Protein 6NFR (pdb70)

Foldseek 3Di:
DWDWDAKVVGFAEEEAWDQWIKTFTPAAWDQQPKDKFKAFPPHTFAWDRWDQPDPRNRIIIIGTPDTDDWGKMKMWIWTQGPVGDIDIDIGIYTYDD

CATH classification: 2.60.40.1220

Radius of gyration: 12.64 Å; Cα contacts (8 Å, |Δi|>4): 257; chains: 1; bounding box: 27×33×30 Å

Structure (mmCIF, N/CA/C/O backbone):
data_6NFR
#
_entry.id   6NFR
#
_cell.length_a   30.034
_cell.length_b   35.565
_cell.length_c   95.649
_cell.angle_alpha   90.00
_cell.angle_beta   90.00
_cell.angle_gamma   90.00
#
_symmetry.space_group_name_H-M   'P 21 21 21'
#
loop_
_entity.id
_entity.type
_entity.pdbx_description
1 polymer CopC
2 non-polymer 'SULFATE ION'
3 water water
#
loop_
_atom_site.group_PDB
_atom_site.id
_atom_site.type_symbol
_atom_site.label_atom_id
_atom_site.label_alt_id
_atom_site.label_comp_id
_atom_site.label_asym_id
_atom_site.label_entity_id
_atom_site.label_seq_id
_atom_site.pdbx_PDB_ins_code
_atom_site.Cartn_x
_atom_site.Cartn_y
_atom_site.Cartn_z
_atom_site.occupancy
_atom_site.B_iso_or_equiv
_atom_site.auth_seq_id
_atom_site.auth_comp_id
_atom_site.auth_asym_id
_atom_site.auth_atom_id
_atom_site.pdbx_PDB_model_num
ATOM 1 N N . HIS A 1 25 ? 34.222 5.034 -3.004 1.00 13.42 25 HIS A N 1
ATOM 2 C CA . HIS A 1 25 ? 33.884 6.218 -2.186 1.00 12.39 25 HIS A CA 1
ATOM 3 C C . HIS A 1 25 ? 32.932 5.801 -1.059 1.00 11.65 25 HIS A C 1
ATOM 4 O O . HIS A 1 25 ? 31.920 5.157 -1.273 1.00 12.85 25 HIS A O 1
ATOM 11 N N . ALA A 1 26 ? 33.261 6.218 0.157 1.00 10.24 26 ALA A N 1
ATOM 12 C CA . ALA A 1 26 ? 32.400 5.992 1.319 1.00 9.64 26 ALA A CA 1
ATOM 13 C C . ALA A 1 26 ? 31.261 7.015 1.324 1.00 9.43 26 ALA A C 1
ATOM 14 O O . ALA A 1 26 ? 31.507 8.221 1.291 1.00 10.62 26 ALA A O 1
ATOM 16 N N . HIS A 1 27 ? 30.021 6.528 1.407 1.00 8.68 27 HIS A N 1
ATOM 17 C CA . HIS A 1 27 ? 28.842 7.386 1.479 1.00 8.49 27 HIS A CA 1
ATOM 18 C C . HIS A 1 27 ? 28.110 7.092 2.787 1.00 7.64 27 HIS A C 1
ATOM 19 O O . HIS A 1 27 ? 28.113 5.965 3.275 1.00 8.27 27 HIS A O 1
ATOM 26 N N . LEU A 1 28 ? 27.538 8.136 3.389 1.00 7.63 28 LEU A N 1
ATOM 27 C CA . LEU A 1 28 ? 26.939 7.981 4.712 1.00 7.75 28 LEU A CA 1
ATOM 28 C C . LEU A 1 28 ? 25.555 7.342 4.570 1.00 8.11 28 LEU A C 1
ATOM 29 O O . LEU A 1 28 ? 24.680 7.889 3.910 1.00 9.86 28 LEU A O 1
ATOM 34 N N . LYS A 1 29 ? 25.358 6.202 5.239 1.00 8.48 29 LYS A N 1
ATOM 35 C CA A LYS A 1 29 ? 24.070 5.507 5.205 0.50 9.42 29 LYS A CA 1
ATOM 36 C CA B LYS A 1 29 ? 24.075 5.498 5.212 0.50 9.46 29 LYS A CA 1
ATOM 37 C C . LYS A 1 29 ? 23.164 5.976 6.347 1.00 9.82 29 LYS A C 1
ATOM 38 O O . LYS A 1 29 ? 21.970 6.218 6.136 1.00 11.33 29 LYS A O 1
ATOM 49 N N . SER A 1 30 ? 23.730 6.087 7.552 1.00 9.32 30 SER A N 1
ATOM 50 C CA . SER A 1 30 ? 22.948 6.429 8.725 1.00 9.68 30 SER A CA 1
ATOM 51 C C . SER A 1 30 ? 23.895 6.968 9.780 1.00 8.25 30 SER A C 1
ATOM 52 O O . SER A 1 30 ? 25.093 6.717 9.740 1.00 8.29 30 SER A O 1
ATOM 55 N N . ALA A 1 31 ? 23.328 7.716 10.726 1.00 8.51 31 ALA A N 1
ATOM 56 C CA . ALA A 1 31 ? 24.088 8.244 11.834 1.00 8.00 31 ALA A CA 1
ATOM 57 C C . ALA A 1 31 ? 23.242 8.195 13.103 1.00 7.45 31 ALA A C 1
ATOM 58 O O . ALA A 1 31 ? 22.020 8.204 13.042 1.00 7.65 31 ALA A O 1
ATOM 60 N N . THR A 1 32 ? 23.939 8.167 14.242 1.00 7.51 32 THR A N 1
ATOM 61 C CA . THR A 1 32 ? 23.311 8.421 15.533 1.00 7.76 32 THR A CA 1
ATOM 62 C C . THR A 1 32 ? 24.043 9.581 16.202 1.00 7.36 32 THR A C 1
ATOM 63 O O . THR A 1 32 ? 25.270 9.591 16.237 1.00 7.50 32 THR A O 1
ATOM 67 N N . PRO A 1 33 ? 23.308 10.580 16.706 1.00 7.72 33 PRO A N 1
ATOM 68 C CA . PRO A 1 33 ? 21.915 10.867 16.401 1.00 7.96 33 PRO A CA 1
ATOM 69 C C . PRO A 1 33 ? 21.654 10.958 14.891 1.00 7.60 33 PRO A C 1
ATOM 70 O O . PRO A 1 33 ? 22.541 11.343 14.120 1.00 7.97 33 PRO A O 1
ATOM 74 N N . ALA A 1 34 ? 20.428 10.626 14.495 1.00 7.99 34 ALA A N 1
ATOM 75 C CA . ALA A 1 34 ? 20.054 10.688 13.092 1.00 7.95 34 ALA A CA 1
ATOM 76 C C . ALA A 1 34 ? 20.016 12.142 12.617 1.00 7.35 34 ALA A C 1
ATOM 77 O O . ALA A 1 34 ? 19.753 13.077 13.379 1.00 7.63 34 ALA A O 1
ATOM 79 N N . ALA A 1 35 ? 20.259 12.339 11.319 1.00 8.04 35 ALA A N 1
ATOM 80 C CA . ALA A 1 35 ? 20.079 13.647 10.734 1.00 8.11 35 ALA A CA 1
ATOM 81 C C . ALA A 1 35 ? 18.646 14.120 11.009 1.00 7.69 35 ALA A C 1
ATOM 82 O O . ALA A 1 35 ? 17.685 13.356 10.904 1.00 8.19 35 ALA A O 1
ATOM 84 N N . ASP A 1 36 ? 18.522 15.392 11.390 1.00 8.07 36 ASP A N 1
ATOM 85 C CA . ASP A 1 36 ? 17.238 16.075 11.625 1.00 8.53 36 ASP A CA 1
ATOM 86 C C . ASP A 1 36 ? 16.496 15.507 12.845 1.00 8.03 36 ASP A C 1
ATOM 87 O O . ASP A 1 36 ? 15.314 15.819 13.036 1.00 8.84 36 ASP A O 1
ATOM 92 N N . SER A 1 37 ? 17.180 14.721 13.682 1.00 7.80 37 SER A N 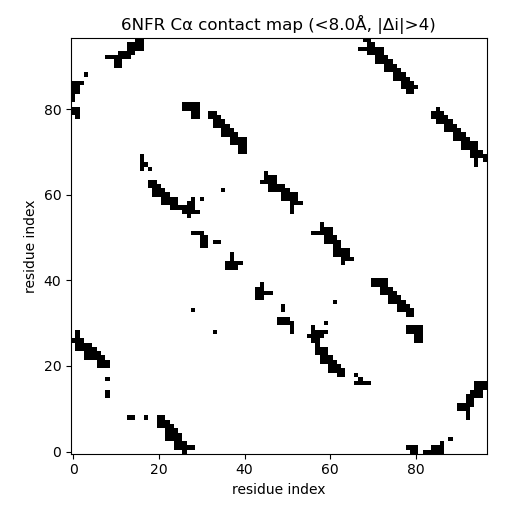1
ATOM 93 C CA . SER A 1 37 ? 16.603 14.270 14.940 1.00 7.86 37 SER A CA 1
ATOM 94 C C . SER A 1 37 ? 16.751 15.358 16.012 1.00 8.00 37 SER A C 1
ATOM 95 O O . SER A 1 37 ? 17.529 16.293 15.881 1.00 8.39 37 SER A O 1
ATOM 98 N N . THR A 1 38 ? 15.987 15.192 17.096 1.00 7.85 38 THR A N 1
ATOM 99 C CA . THR A 1 38 ? 16.123 15.960 18.323 1.00 8.12 38 THR A CA 1
ATOM 100 C C . THR A 1 38 ? 16.221 14.936 19.457 1.00 8.22 38 THR A C 1
ATOM 101 O O . THR A 1 38 ? 15.272 14.183 19.672 1.00 9.42 38 THR A O 1
ATOM 105 N N . VAL A 1 39 ? 17.348 14.924 20.179 1.00 8.00 39 VAL A N 1
ATOM 106 C CA . VAL A 1 39 ? 17.640 13.856 21.125 1.00 8.52 39 VAL A CA 1
ATOM 107 C C . VAL A 1 39 ? 18.220 14.433 22.414 1.00 8.50 39 VAL A C 1
ATOM 108 O O . VAL A 1 39 ? 18.794 15.511 22.431 1.00 8.84 39 VAL A O 1
ATOM 112 N N . ALA A 1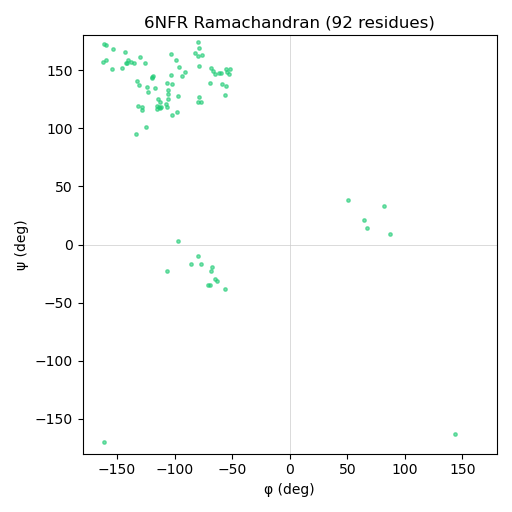 40 ? 18.088 13.655 23.491 1.00 9.58 40 ALA A N 1
ATOM 113 C CA . ALA A 1 40 ? 18.937 13.828 24.661 1.00 9.95 40 ALA A CA 1
ATOM 114 C C . ALA A 1 40 ? 20.398 13.734 24.212 1.00 8.70 40 ALA A C 1
ATOM 115 O O . ALA A 1 40 ? 20.719 13.035 23.250 1.00 9.84 40 ALA A O 1
ATOM 117 N N . ALA A 1 41 ? 21.299 14.415 24.915 1.00 8.66 41 ALA A N 1
ATOM 118 C CA . ALA A 1 41 ? 22.676 14.466 24.471 1.00 8.91 41 ALA A CA 1
ATOM 119 C C . ALA A 1 41 ? 23.233 13.056 24.328 1.00 8.56 41 ALA A C 1
ATOM 120 O O . ALA A 1 41 ? 23.165 12.243 25.255 1.00 9.00 41 ALA A O 1
ATOM 122 N N . PRO A 1 42 ? 23.836 12.745 23.161 1.00 8.87 42 PRO A N 1
ATOM 123 C CA . PRO A 1 42 ? 24.482 11.450 22.957 1.00 9.11 42 PRO A CA 1
ATOM 124 C C . PRO A 1 42 ? 25.869 11.398 23.612 1.00 8.83 42 PRO A C 1
ATOM 125 O O . PRO A 1 42 ? 26.518 12.435 23.774 1.00 9.46 42 PRO A O 1
ATOM 129 N N . ALA A 1 43 ? 26.314 10.191 23.967 1.00 8.75 43 ALA A N 1
ATOM 130 C CA . ALA A 1 43 ? 27.646 10.000 24.528 1.00 9.07 43 ALA A CA 1
ATOM 131 C C . ALA A 1 43 ? 28.726 10.250 23.467 1.00 8.46 43 ALA A C 1
ATOM 132 O O . ALA A 1 43 ? 29.833 10.699 23.765 1.00 9.43 43 ALA A O 1
ATOM 134 N N . ASP A 1 44 ? 28.410 9.878 22.225 1.00 7.84 44 ASP A N 1
ATOM 135 C CA . ASP A 1 44 ? 29.282 10.086 21.079 1.00 7.58 44 ASP A CA 1
ATOM 136 C C . ASP A 1 44 ? 28.392 10.025 19.834 1.00 7.06 44 ASP A C 1
ATOM 137 O O . ASP A 1 44 ? 27.195 9.772 19.946 1.00 7.60 44 ASP A O 1
ATOM 142 N N . LEU A 1 45 ? 28.977 10.370 18.683 1.00 7.06 45 LEU A N 1
ATOM 143 C CA . LEU A 1 45 ? 28.276 10.325 17.399 1.00 7.46 45 LEU A CA 1
ATOM 144 C C . LEU A 1 45 ? 28.814 9.134 16.618 1.00 7.30 45 LEU A C 1
ATOM 145 O O . LEU A 1 45 ? 30.025 8.918 16.593 1.00 8.61 45 LEU A O 1
ATOM 150 N N . ARG A 1 46 ? 27.920 8.403 15.949 1.00 7.18 46 ARG A N 1
ATOM 151 C CA . ARG A 1 46 ? 28.326 7.225 15.215 1.00 7.43 46 ARG A CA 1
ATOM 152 C C . ARG A 1 46 ? 27.797 7.320 13.787 1.00 7.06 46 ARG A C 1
ATOM 153 O O . ARG A 1 46 ? 26.594 7.337 13.558 1.00 7.65 46 ARG A O 1
ATOM 161 N N . LEU A 1 47 ? 28.740 7.391 12.841 1.00 7.05 47 LEU A N 1
ATOM 162 C CA . LEU A 1 47 ? 28.442 7.549 11.420 1.00 7.09 47 LEU A CA 1
ATOM 163 C C . LEU A 1 47 ? 28.727 6.220 10.726 1.00 6.95 47 LEU A C 1
ATOM 164 O O . LEU A 1 47 ? 29.866 5.758 10.749 1.00 7.66 47 LEU A O 1
ATOM 169 N N . THR A 1 48 ? 27.702 5.644 10.091 1.00 7.25 48 THR A N 1
ATOM 170 C CA . THR A 1 48 ? 27.830 4.360 9.434 1.00 7.61 48 THR A CA 1
ATOM 171 C C . THR A 1 48 ? 27.850 4.568 7.919 1.00 7.81 48 THR A C 1
ATOM 172 O O . THR A 1 48 ? 26.890 5.053 7.343 1.00 8.34 48 THR A O 1
ATOM 176 N N . PHE A 1 49 ? 28.967 4.161 7.313 1.00 7.99 49 PHE A N 1
ATOM 177 C CA . PHE A 1 49 ? 29.237 4.382 5.895 1.00 7.74 49 PHE A CA 1
ATOM 178 C C . PHE A 1 49 ? 29.026 3.102 5.086 1.00 7.97 49 PHE A C 1
ATOM 179 O O . PHE A 1 49 ? 28.998 1.992 5.621 1.00 9.07 49 PHE A O 1
ATOM 187 N N . SER A 1 50 ? 28.928 3.289 3.763 1.00 8.58 50 SER A N 1
ATOM 188 C CA . SER A 1 50 ? 28.744 2.212 2.805 1.00 9.28 50 SER A CA 1
ATOM 189 C C . SER A 1 50 ? 30.041 1.441 2.534 1.00 9.30 50 SER A C 1
ATOM 190 O O . SER A 1 50 ? 29.990 0.373 1.941 1.00 12.23 50 SER A O 1
ATOM 193 N N . GLU A 1 51 ? 31.186 2.018 2.900 1.00 9.56 51 GLU A N 1
ATOM 194 C CA . GLU A 1 51 ? 32.498 1.405 2.771 1.00 9.58 51 GLU A CA 1
ATOM 195 C C . GLU A 1 51 ? 33.240 1.663 4.081 1.00 8.83 51 GLU A C 1
ATOM 196 O O . GLU A 1 51 ? 32.936 2.625 4.773 1.00 8.99 51 GLU A O 1
ATOM 202 N N . GLY A 1 52 ? 34.229 0.828 4.400 1.00 8.85 52 GLY A N 1
ATOM 203 C CA . GLY A 1 52 ? 35.098 1.103 5.541 1.00 8.45 52 GLY A CA 1
ATOM 204 C C . GLY A 1 52 ? 35.811 2.437 5.367 1.00 8.20 52 GLY A C 1
ATOM 205 O O . GLY A 1 52 ? 36.131 2.845 4.237 1.00 8.38 52 GLY A O 1
ATOM 206 N N . VAL A 1 53 ? 36.065 3.118 6.494 1.00 7.95 53 VAL A N 1
ATOM 207 C CA . VAL A 1 53 ? 36.781 4.384 6.495 1.00 7.85 53 VAL A CA 1
ATOM 208 C C . VAL A 1 53 ? 37.979 4.301 7.444 1.00 7.98 53 VAL A C 1
ATOM 209 O O . VAL A 1 53 ? 38.007 3.485 8.370 1.00 8.75 53 VAL A O 1
ATOM 213 N N . GLU A 1 54 ? 38.961 5.165 7.173 1.00 8.18 54 GLU A N 1
ATOM 214 C CA . GLU A 1 54 ? 40.208 5.219 7.909 1.00 8.39 54 GLU A CA 1
ATOM 215 C C . GLU A 1 54 ? 40.133 6.324 8.959 1.00 8.03 54 GLU A C 1
ATOM 216 O O . GLU A 1 54 ? 40.076 7.505 8.614 1.00 9.30 54 GLU A O 1
ATOM 222 N N . ALA A 1 55 ? 40.158 5.927 10.235 1.00 8.29 55 ALA A N 1
ATOM 223 C CA . ALA A 1 55 ? 40.015 6.877 11.329 1.00 8.56 55 ALA A CA 1
ATOM 224 C C . ALA A 1 55 ? 41.163 7.894 11.371 1.00 8.31 55 ALA A C 1
ATOM 225 O O . ALA A 1 55 ? 40.957 9.004 11.841 1.00 9.03 55 ALA A O 1
ATOM 227 N N . THR A 1 56 ? 42.368 7.506 10.944 1.00 8.18 56 THR A N 1
ATOM 228 C CA . THR A 1 56 ? 43.530 8.388 11.050 1.00 8.61 56 THR A CA 1
ATOM 229 C C . THR A 1 56 ? 43.420 9.558 10.064 1.00 8.40 56 THR A C 1
ATOM 230 O O . THR A 1 56 ? 43.849 10.672 10.350 1.00 9.77 56 THR A O 1
ATOM 234 N N . PHE A 1 57 ? 42.842 9.285 8.887 1.00 8.07 57 PHE A N 1
ATOM 235 C CA . PHE A 1 57 ? 42.905 10.192 7.732 1.00 8.28 57 PHE A CA 1
ATOM 236 C C . PHE A 1 57 ? 41.569 10.904 7.487 1.00 8.04 57 PHE A C 1
ATOM 237 O O . PHE A 1 57 ? 41.537 11.92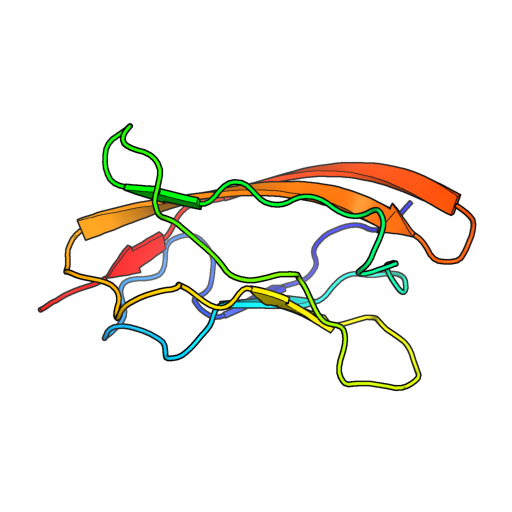8 6.817 1.00 9.37 57 PHE A O 1
ATOM 245 N N . THR A 1 58 ? 40.472 10.327 7.975 1.00 7.73 58 THR A N 1
ATOM 246 C CA . THR A 1 58 ? 39.171 10.982 7.982 1.00 7.46 58 THR A CA 1
ATOM 247 C C . THR A 1 58 ? 39.224 12.177 8.940 1.00 7.46 58 THR A C 1
ATOM 248 O O . THR A 1 58 ? 39.987 12.146 9.910 1.00 8.04 58 THR A O 1
ATOM 252 N N . LYS A 1 59 ? 38.440 13.218 8.643 1.00 7.66 59 LYS A N 1
ATOM 253 C CA . LYS A 1 59 ? 38.335 14.398 9.474 1.00 7.75 59 LYS A CA 1
ATOM 254 C C . LYS A 1 59 ? 36.859 14.738 9.662 1.00 7.55 59 LYS A C 1
ATOM 255 O O . LYS A 1 59 ? 36.067 14.635 8.726 1.00 9.07 59 LYS A O 1
ATOM 261 N N . VAL A 1 60 ? 36.511 15.168 10.881 1.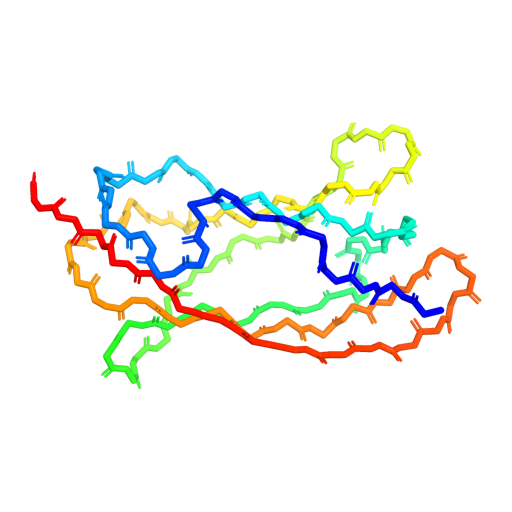00 7.44 60 VAL A N 1
ATOM 262 C CA . VAL A 1 60 ? 35.167 15.630 11.188 1.00 7.26 60 VAL A CA 1
ATOM 263 C C . VAL A 1 60 ? 35.266 16.976 11.902 1.00 7.33 60 VAL A C 1
ATOM 264 O O . VAL A 1 60 ? 36.116 17.125 12.782 1.00 8.32 60 VAL A O 1
ATOM 268 N N . SER A 1 61 ? 34.398 17.920 11.520 1.00 7.37 61 SER A N 1
ATOM 269 C CA A SER A 1 61 ? 34.183 19.164 12.239 0.50 7.67 61 SER A CA 1
ATOM 270 C CA B SER A 1 61 ? 34.175 19.169 12.235 0.50 8.08 61 SER A CA 1
ATOM 271 C C . SER A 1 61 ? 32.764 19.160 12.817 1.00 7.96 61 SER A C 1
ATOM 272 O O . SER A 1 61 ? 31.792 19.073 12.068 1.00 9.47 61 SER A O 1
ATOM 277 N N . LEU A 1 62 ? 32.677 19.261 14.146 1.00 7.64 62 LEU A N 1
ATOM 278 C CA . LEU A 1 62 ? 31.418 19.377 14.861 1.00 7.67 62 LEU A CA 1
ATOM 279 C C . LEU A 1 62 ? 31.284 20.822 15.329 1.00 7.77 62 LEU A C 1
ATOM 280 O O . LEU A 1 62 ? 32.237 21.374 15.872 1.00 8.72 62 LEU A O 1
ATOM 285 N N . SER A 1 63 ? 30.113 21.418 15.100 1.00 7.80 63 SER A N 1
ATOM 286 C CA . SER A 1 63 ? 29.893 22.780 15.529 1.00 7.87 63 SER A CA 1
ATOM 287 C C . SER A 1 63 ? 28.471 22.929 16.067 1.00 7.73 63 SER A C 1
ATOM 288 O O . SER A 1 63 ? 27.581 22.144 15.749 1.00 8.81 63 SER A O 1
ATOM 291 N N . LYS A 1 64 ? 28.283 23.967 16.881 1.00 8.02 64 LYS A N 1
ATOM 292 C CA . LYS A 1 64 ? 26.992 24.306 17.426 1.00 9.21 64 LYS A CA 1
ATOM 293 C C . LYS A 1 64 ? 26.768 25.799 17.207 1.00 9.74 64 LYS A C 1
ATOM 294 O O . LYS A 1 64 ? 27.535 26.622 17.691 1.00 9.64 64 LYS A O 1
ATOM 300 N N . ASP A 1 65 ? 25.718 26.120 16.450 1.00 11.62 65 ASP A N 1
ATOM 301 C CA . ASP A 1 65 ? 25.350 27.495 16.156 1.00 13.89 65 ASP A CA 1
ATOM 302 C C . ASP A 1 65 ? 26.556 28.290 15.643 1.00 12.89 65 ASP A C 1
ATOM 303 O O . ASP A 1 65 ? 26.701 29.457 15.965 1.00 15.09 6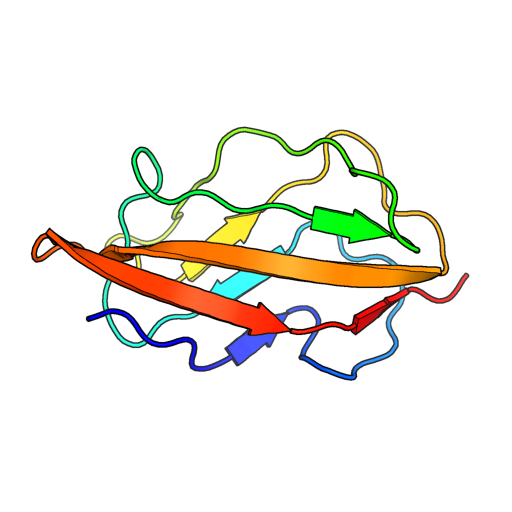5 ASP A O 1
ATOM 308 N N . GLY A 1 66 ? 27.408 27.655 14.836 1.00 11.74 66 GLY A N 1
ATOM 309 C CA . GLY A 1 66 ? 28.505 28.336 14.162 1.00 11.73 66 GLY A CA 1
ATOM 310 C C . GLY A 1 66 ? 29.780 28.433 14.989 1.00 10.99 66 GLY A C 1
ATOM 311 O O . GLY A 1 66 ? 30.714 29.124 14.567 1.00 12.97 66 GLY A O 1
ATOM 312 N N . THR A 1 67 ? 29.832 27.748 16.141 1.00 9.56 67 THR A N 1
ATOM 313 C CA . THR A 1 67 ? 31.034 27.704 16.975 1.00 9.77 67 THR A CA 1
ATOM 314 C C . THR A 1 67 ? 31.550 26.260 17.052 1.00 9.32 67 THR A C 1
ATOM 315 O O . THR A 1 67 ? 30.785 25.328 17.255 1.00 9.39 67 THR A O 1
ATOM 319 N N . GLU A 1 68 ? 32.868 26.107 16.893 1.00 10.63 68 GLU A N 1
ATOM 320 C CA . GLU A 1 68 ? 33.563 24.817 16.936 1.00 11.07 68 GLU A CA 1
ATOM 321 C C . GLU A 1 68 ? 33.336 24.121 18.285 1.00 9.30 68 GLU A C 1
ATOM 322 O O . GLU A 1 68 ? 33.430 24.772 19.331 1.00 10.60 68 GLU A O 1
ATOM 328 N N . VAL A 1 69 ? 33.105 22.804 18.248 1.00 8.52 69 VAL A N 1
ATOM 329 C CA . VAL A 1 69 ? 33.033 21.954 19.424 1.00 8.61 69 VAL A CA 1
ATOM 330 C C . VAL A 1 69 ? 34.216 20.984 19.363 1.00 7.72 69 VAL A C 1
ATOM 331 O O . VAL A 1 69 ? 34.373 20.263 18.393 1.00 9.13 69 VAL A O 1
ATOM 335 N N . ALA A 1 70 ? 35.029 20.948 20.424 1.00 7.92 70 ALA A N 1
ATOM 336 C CA . ALA A 1 70 ? 36.223 20.109 20.441 1.00 8.47 70 ALA A CA 1
ATOM 337 C C . ALA A 1 70 ? 35.823 18.632 20.504 1.00 7.85 70 ALA A C 1
ATOM 338 O O . ALA A 1 70 ? 34.913 18.236 21.248 1.00 8.23 70 ALA A O 1
ATOM 340 N N . ILE A 1 71 ? 36.543 17.816 19.729 1.00 8.04 71 ILE A N 1
ATOM 341 C CA . ILE A 1 71 ? 36.367 16.369 19.687 1.00 7.74 71 ILE A CA 1
ATOM 342 C C . ILE A 1 71 ? 37.727 15.688 19.850 1.00 7.90 71 ILE A C 1
ATOM 343 O O . ILE A 1 71 ? 38.776 16.289 19.650 1.00 8.83 71 ILE A O 1
ATOM 348 N N . LYS A 1 72 ? 37.677 14.409 20.219 1.00 7.94 72 LYS A N 1
ATOM 349 C CA . LYS A 1 72 ? 38.862 13.570 20.330 1.00 8.22 72 LYS A CA 1
ATOM 350 C C . LYS A 1 72 ? 39.281 13.079 18.939 1.00 7.66 72 LYS A C 1
ATOM 351 O O . LYS A 1 72 ? 38.591 13.305 17.929 1.00 7.80 72 LYS A O 1
ATOM 357 N N . GLY A 1 73 ? 40.419 12.391 18.879 1.00 8.18 73 GLY A N 1
ATOM 358 C CA . GLY A 1 73 ? 40.766 11.632 17.679 1.00 7.86 73 GLY A CA 1
ATOM 359 C C . GLY A 1 73 ? 39.652 10.661 17.297 1.00 7.67 73 GLY A C 1
ATOM 360 O O . GLY A 1 73 ? 38.941 10.143 18.162 1.00 8.10 73 GLY A O 1
ATOM 361 N N . LEU A 1 74 ? 39.498 10.403 15.997 1.00 7.41 74 LEU A N 1
ATOM 362 C CA . LEU A 1 74 ? 38.418 9.537 15.528 1.00 7.36 74 LEU A CA 1
ATOM 363 C C . LEU A 1 74 ? 38.772 8.059 15.723 1.00 7.32 74 LEU A C 1
ATOM 364 O O . LEU A 1 74 ? 39.929 7.692 15.845 1.00 8.16 74 LEU A O 1
ATOM 369 N N . GLU A 1 75 ? 37.736 7.217 15.681 1.00 7.58 75 GLU A N 1
ATOM 370 C CA . GLU A 1 75 ? 37.914 5.791 15.870 1.00 8.23 75 GLU A CA 1
ATOM 371 C C . GLU A 1 75 ? 36.912 5.017 15.012 1.00 7.50 75 GLU A C 1
ATOM 372 O O . GLU A 1 75 ? 35.816 5.478 14.747 1.00 9.02 75 GLU A O 1
ATOM 378 N N . THR A 1 76 ? 37.300 3.805 14.624 1.00 7.99 76 THR A N 1
ATOM 379 C CA . THR A 1 76 ? 36.414 2.821 14.005 1.00 8.41 76 THR A CA 1
ATOM 380 C C . THR A 1 76 ? 36.497 1.538 14.823 1.00 9.03 76 THR A C 1
ATOM 381 O O . THR A 1 76 ? 37.468 0.799 14.698 1.00 10.66 76 THR A O 1
ATOM 385 N N . PRO A 1 77 ? 35.522 1.242 15.704 1.00 10.07 77 PRO A N 1
ATOM 386 C CA . PRO A 1 77 ? 35.635 0.068 16.572 1.00 10.57 77 PRO A CA 1
ATOM 387 C C . PRO A 1 77 ? 35.553 -1.302 15.885 1.00 10.64 77 PRO A C 1
ATOM 388 O O . PRO A 1 77 ? 36.020 -2.276 16.467 1.00 12.62 77 PRO A O 1
ATOM 392 N N . ASP A 1 78 ? 34.950 -1.383 14.698 1.00 11.06 78 ASP A N 1
ATOM 393 C CA . ASP A 1 78 ? 34.681 -2.668 14.082 1.00 11.44 78 ASP A CA 1
ATOM 394 C C . ASP A 1 78 ? 35.788 -3.009 13.082 1.00 12.61 78 ASP A C 1
ATOM 395 O O . ASP A 1 78 ? 36.407 -2.123 12.481 1.00 12.59 78 ASP A O 1
ATOM 400 N N . ALA A 1 79 ? 35.997 -4.314 12.885 1.00 14.51 79 ALA A N 1
ATOM 401 C CA . ALA A 1 79 ? 36.977 -4.809 11.937 1.00 15.31 79 ALA A CA 1
ATOM 402 C C . ALA A 1 79 ? 36.702 -4.257 10.533 1.00 13.64 79 ALA A C 1
ATOM 403 O O . ALA A 1 79 ? 37.650 -3.957 9.803 1.00 14.64 79 ALA A O 1
ATOM 405 N N . ASP A 1 80 ? 35.423 -4.136 10.151 1.00 12.56 80 ASP A N 1
ATOM 406 C CA . ASP A 1 80 ? 35.087 -3.693 8.789 1.00 11.61 80 ASP A CA 1
ATOM 407 C C . ASP A 1 80 ? 35.208 -2.168 8.630 1.00 9.78 80 ASP A C 1
ATOM 408 O O . ASP A 1 80 ? 35.096 -1.658 7.520 1.00 9.85 80 ASP A O 1
ATOM 413 N N . LYS A 1 81 ? 35.392 -1.440 9.737 1.00 9.49 81 LYS A N 1
ATOM 414 C CA . LYS A 1 81 ? 35.691 0.002 9.750 1.00 9.14 81 LYS A CA 1
ATOM 415 C C . LYS A 1 81 ? 34.524 0.823 9.187 1.00 8.40 81 LYS A C 1
ATOM 416 O O . LYS A 1 81 ? 34.719 1.975 8.807 1.00 8.67 81 LYS A O 1
ATOM 422 N N . LYS A 1 82 ? 33.299 0.283 9.176 1.00 8.58 82 LYS A N 1
ATOM 423 C CA . LYS A 1 82 ? 32.206 0.993 8.527 1.00 9.02 82 LYS A CA 1
ATOM 424 C C . LYS A 1 82 ? 31.536 2.010 9.454 1.00 8.69 82 LYS A C 1
ATOM 425 O O . LYS A 1 82 ? 30.831 2.870 8.949 1.00 10.03 82 LYS A O 1
ATOM 431 N N . THR A 1 83 ? 31.745 1.915 10.774 1.00 7.88 83 THR A N 1
ATOM 432 C CA . THR A 1 83 ? 31.184 2.915 11.684 1.00 7.81 83 THR A CA 1
ATOM 433 C C . THR A 1 83 ? 32.303 3.743 12.326 1.00 7.72 83 THR A C 1
ATOM 434 O O . THR A 1 83 ? 33.205 3.216 12.981 1.00 9.20 83 THR A O 1
ATOM 438 N N . LEU A 1 84 ? 32.205 5.055 12.110 1.00 7.23 84 LEU A N 1
ATOM 439 C CA . LEU A 1 84 ? 33.122 6.050 12.639 1.00 7.23 84 LEU A CA 1
ATOM 440 C C . LEU A 1 84 ? 32.524 6.658 13.909 1.00 7.32 84 LEU A C 1
ATOM 441 O O . LEU A 1 84 ? 31.390 7.117 13.897 1.00 8.10 84 LEU A O 1
ATOM 446 N N . VAL A 1 85 ? 33.305 6.659 14.995 1.00 7.03 85 VAL A N 1
ATOM 447 C CA . VAL A 1 85 ? 32.873 7.209 16.267 1.00 7.19 85 VAL A CA 1
ATOM 448 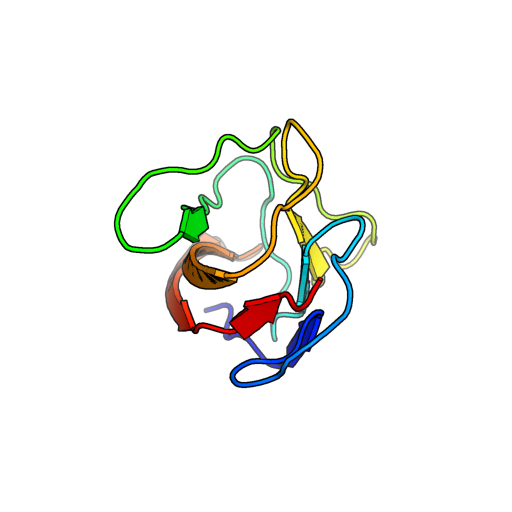C C . VAL A 1 85 ? 33.586 8.546 16.484 1.00 7.25 85 VAL A C 1
ATOM 449 O O . VAL A 1 85 ? 34.812 8.616 16.460 1.00 7.74 85 VAL A O 1
ATOM 453 N N . VAL A 1 86 ? 32.769 9.575 16.729 1.00 7.22 86 VAL A N 1
ATOM 454 C CA . VAL A 1 86 ? 33.191 10.945 16.998 1.00 7.43 86 VAL A CA 1
ATOM 455 C C . VAL A 1 86 ? 32.845 11.241 18.459 1.00 7.22 86 VAL A C 1
ATOM 456 O O . VAL A 1 86 ? 31.672 11.207 18.818 1.00 7.60 86 VAL A O 1
ATOM 460 N N . THR A 1 87 ? 33.861 11.527 19.275 1.00 7.43 87 THR A N 1
ATOM 461 C CA . THR A 1 87 ? 33.653 11.687 20.708 1.00 7.77 87 THR A CA 1
ATOM 462 C C . THR A 1 87 ? 33.913 13.133 21.092 1.00 7.72 87 THR A C 1
ATOM 463 O O . THR A 1 87 ? 35.033 13.611 20.938 1.00 7.91 87 THR A O 1
ATOM 467 N N . PRO A 1 88 ? 32.910 13.856 21.627 1.00 8.80 88 PRO A N 1
ATOM 468 C CA . PRO A 1 88 ? 33.165 15.210 22.100 1.00 9.04 88 PRO A CA 1
ATOM 469 C C . PRO A 1 88 ? 34.140 15.185 23.285 1.00 8.48 88 PRO A C 1
ATOM 470 O O . PRO A 1 88 ? 34.126 14.238 24.083 1.00 9.17 88 PRO A O 1
ATOM 474 N N . ALA A 1 89 ? 34.976 16.218 23.390 1.00 8.87 89 ALA A N 1
ATOM 475 C CA . ALA A 1 89 ? 35.899 16.347 24.519 1.00 9.41 89 ALA A CA 1
ATOM 476 C C . ALA A 1 89 ? 35.145 16.547 25.842 1.00 9.24 89 ALA A C 1
ATOM 477 O O . ALA A 1 89 ? 35.657 16.167 26.900 1.00 11.42 89 ALA A O 1
ATOM 479 N N . ALA A 1 90 ? 33.959 17.157 25.784 1.00 8.55 90 ALA A N 1
ATOM 480 C CA . ALA A 1 90 ? 33.107 17.368 26.959 1.00 8.95 90 ALA A CA 1
ATOM 481 C C . ALA A 1 90 ? 31.659 17.153 26.543 1.00 8.74 90 ALA A C 1
ATOM 482 O O . ALA A 1 90 ? 31.332 17.293 25.361 1.00 8.71 90 ALA A O 1
ATOM 484 N N . PRO A 1 91 ? 30.747 16.808 27.475 1.00 8.86 91 PRO A N 1
ATOM 485 C CA . PRO A 1 91 ? 29.370 16.514 27.094 1.00 9.06 91 PRO A CA 1
ATOM 486 C C . PRO A 1 91 ? 28.702 17.615 26.265 1.00 8.32 91 PRO A C 1
ATOM 487 O O . PRO A 1 91 ? 28.963 18.813 26.450 1.00 8.80 91 PRO A O 1
ATOM 491 N N . LEU A 1 92 ? 27.820 17.183 25.361 1.00 8.70 92 LEU A N 1
ATOM 492 C CA . LEU A 1 92 ? 27.141 18.116 24.487 1.00 8.54 92 LEU A CA 1
ATOM 493 C C . LEU A 1 92 ? 26.017 18.832 25.230 1.00 8.93 92 LEU A C 1
ATOM 494 O O . LEU A 1 92 ? 25.101 18.207 25.749 1.00 10.72 92 LEU A O 1
ATOM 499 N N . ALA A 1 93 ? 26.100 20.164 25.237 1.00 8.85 93 ALA A N 1
ATOM 500 C CA . ALA A 1 93 ? 25.025 21.016 25.708 1.00 9.08 93 ALA A CA 1
ATOM 501 C C . ALA A 1 93 ? 23.917 21.091 24.649 1.00 9.16 93 ALA A C 1
ATOM 502 O O . ALA A 1 93 ? 24.115 20.747 23.482 1.00 9.61 93 ALA A O 1
ATOM 504 N N . ALA A 1 94 ? 22.736 21.547 25.068 1.00 9.29 94 ALA A N 1
ATOM 505 C CA . ALA A 1 94 ? 21.581 21.642 24.185 1.00 9.92 94 ALA A CA 1
ATOM 506 C C . ALA A 1 94 ? 21.874 22.604 23.030 1.00 10.27 94 ALA A C 1
ATOM 507 O O . ALA A 1 94 ? 22.602 23.599 23.173 1.00 11.41 94 ALA A O 1
ATOM 509 N N . GLY A 1 95 ? 21.277 22.305 21.876 1.00 9.86 95 GLY A N 1
ATOM 510 C CA . GLY A 1 95 ? 21.289 23.226 20.770 1.00 9.92 95 GLY A CA 1
ATOM 511 C C . GLY A 1 95 ? 21.410 22.520 19.433 1.00 8.99 95 GLY A C 1
ATOM 512 O O . GLY A 1 95 ? 21.165 21.328 19.301 1.00 9.07 95 GLY A O 1
ATOM 513 N N . ASN A 1 96 ? 21.780 23.311 18.427 1.00 9.45 96 ASN A N 1
ATOM 514 C CA . ASN A 1 96 ? 21.730 22.920 17.025 1.00 9.48 96 ASN A CA 1
ATOM 515 C C . ASN A 1 96 ? 23.136 22.563 16.539 1.00 9.18 96 ASN A C 1
ATOM 516 O O . ASN A 1 96 ? 23.964 23.455 16.370 1.00 11.42 96 ASN A O 1
ATOM 521 N N . TYR A 1 97 ? 23.370 21.277 16.255 1.00 7.70 97 TYR A N 1
ATOM 522 C CA . TYR A 1 97 ? 24.681 20.794 15.867 1.00 7.50 97 TYR A CA 1
ATOM 523 C C . TYR A 1 97 ? 24.759 20.552 14.357 1.00 7.88 97 TYR A C 1
ATOM 524 O O . TYR A 1 97 ? 23.794 20.147 13.727 1.00 9.88 97 TYR A O 1
ATOM 533 N N . LYS A 1 98 ? 25.949 20.802 13.810 1.00 7.50 98 LYS A N 1
ATOM 534 C CA . LYS A 1 98 ? 26.279 20.508 12.427 1.00 7.78 98 LYS A CA 1
ATOM 535 C C . LYS A 1 98 ? 27.512 19.604 12.426 1.00 7.16 98 LYS A C 1
ATOM 536 O O . LYS A 1 98 ? 28.477 19.849 13.146 1.00 7.85 98 LYS A O 1
ATOM 542 N N . VAL A 1 99 ? 27.449 18.565 11.593 1.00 7.22 99 VAL A N 1
ATOM 543 C CA . VAL A 1 99 ? 28.522 17.605 11.386 1.00 7.59 99 VAL A CA 1
ATOM 544 C C . VAL A 1 99 ? 29.001 17.728 9.940 1.00 7.45 99 VAL A C 1
ATOM 545 O O . VAL A 1 99 ? 28.239 17.466 9.033 1.00 8.73 99 VAL A O 1
ATOM 549 N N . VAL A 1 100 ? 30.262 18.116 9.753 1.00 7.24 100 VAL A N 1
ATOM 550 C CA . VAL A 1 100 ? 30.882 18.177 8.430 1.00 7.56 100 VAL A CA 1
ATOM 551 C C . VAL A 1 100 ? 31.970 17.105 8.403 1.00 7.25 100 VAL A C 1
ATOM 552 O O . VAL A 1 100 ? 32.893 17.140 9.217 1.00 8.73 100 VAL A O 1
ATOM 556 N N . TRP A 1 101 ? 31.823 16.128 7.510 1.00 7.46 101 TRP A N 1
ATOM 557 C CA . TRP A 1 101 ? 32.726 14.988 7.494 1.00 7.42 101 TRP A CA 1
ATOM 558 C C . TRP A 1 101 ? 33.468 14.918 6.155 1.00 7.17 101 TRP A C 1
ATOM 559 O O . TRP A 1 101 ? 32.919 15.240 5.092 1.00 7.47 101 TRP A O 1
ATOM 570 N N . ASN A 1 102 ? 34.721 14.472 6.242 1.00 7.55 102 ASN A N 1
ATOM 571 C CA . ASN A 1 102 ? 35.624 14.319 5.111 1.00 8.26 102 ASN A CA 1
ATOM 572 C C . ASN A 1 102 ? 36.275 12.942 5.255 1.00 7.54 102 ASN A C 1
ATOM 573 O O . ASN A 1 102 ? 37.216 12.804 6.033 1.00 8.19 102 ASN A O 1
ATOM 578 N N . ALA A 1 103 ? 35.724 11.924 4.585 1.00 7.67 103 ALA A N 1
ATOM 579 C CA . ALA A 1 103 ? 36.104 10.528 4.783 1.00 8.16 103 ALA A CA 1
ATOM 580 C C . ALA A 1 103 ? 37.189 10.111 3.787 1.00 8.02 103 ALA A C 1
ATOM 581 O O . ALA A 1 103 ? 37.173 10.509 2.618 1.00 9.37 103 ALA A O 1
ATOM 583 N N . VAL A 1 104 ? 38.082 9.246 4.268 1.00 8.01 104 VAL A N 1
ATOM 584 C CA . VAL A 1 104 ? 38.996 8.492 3.433 1.00 8.55 104 VAL A CA 1
ATOM 585 C C . VAL A 1 104 ? 38.616 7.020 3.591 1.00 8.37 104 VAL A C 1
ATOM 586 O O . VAL A 1 104 ? 38.635 6.491 4.707 1.00 9.02 104 VAL A O 1
ATOM 590 N N . SER A 1 105 ? 38.234 6.371 2.487 1.00 8.65 105 SER A N 1
ATOM 591 C CA . SER A 1 105 ? 37.772 4.992 2.544 1.00 9.05 105 SER A CA 1
ATOM 592 C C . SER A 1 105 ? 38.966 4.039 2.639 1.00 9.02 105 SER A C 1
ATOM 593 O O . SER A 1 105 ? 40.111 4.422 2.426 1.00 9.22 105 SER A O 1
ATOM 596 N N . VAL A 1 106 ? 38.676 2.7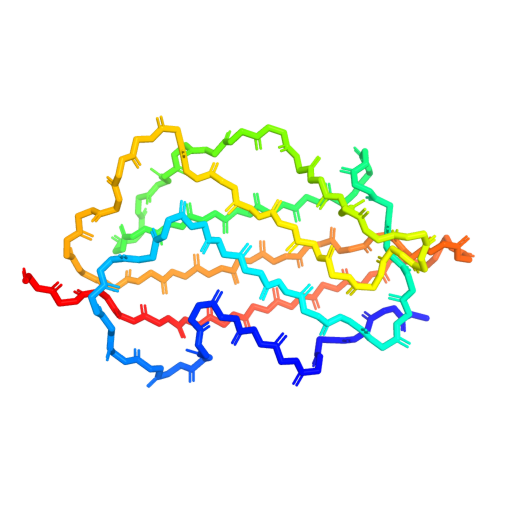69 2.927 1.00 9.48 106 VAL A N 1
ATOM 597 C CA . VAL A 1 106 ? 39.724 1.750 2.988 1.00 10.17 106 VAL A CA 1
ATOM 598 C C . VAL A 1 106 ? 40.346 1.479 1.606 1.00 9.97 106 VAL A C 1
ATOM 599 O O . VAL A 1 106 ? 41.454 0.951 1.558 1.00 11.58 106 VAL A O 1
ATOM 603 N N . ASP A 1 107 ? 39.668 1.850 0.512 1.00 9.88 107 ASP A N 1
ATOM 604 C CA . ASP A 1 107 ? 40.270 1.766 -0.835 1.00 10.43 107 ASP A CA 1
ATOM 605 C C . ASP A 1 107 ? 40.845 3.118 -1.258 1.00 9.49 107 ASP A C 1
ATOM 606 O O . ASP A 1 107 ? 41.318 3.260 -2.398 1.00 9.60 107 ASP A O 1
ATOM 611 N N . THR A 1 108 ? 40.781 4.093 -0.356 1.00 9.89 108 THR A N 1
ATOM 612 C CA . THR A 1 108 ? 41.598 5.308 -0.357 1.00 9.61 108 THR A CA 1
ATOM 613 C C . THR A 1 108 ? 41.028 6.363 -1.304 1.00 8.70 108 THR A C 1
ATOM 614 O O . THR A 1 108 ? 41.764 7.190 -1.875 1.00 9.11 108 THR A O 1
ATOM 618 N N . PHE A 1 109 ? 39.699 6.364 -1.409 1.00 8.75 109 PHE A N 1
ATOM 619 C CA . PHE A 1 109 ? 38.951 7.443 -2.014 1.00 8.71 109 PHE A CA 1
ATOM 620 C C . PHE A 1 109 ? 38.567 8.467 -0.946 1.00 8.25 109 PHE A C 1
ATOM 621 O O . PHE A 1 109 ? 38.283 8.102 0.205 1.00 9.66 109 PHE A O 1
ATOM 629 N N . LYS A 1 110 ? 38.481 9.729 -1.362 1.00 8.33 110 LYS A N 1
ATOM 630 C CA . LYS A 1 110 ? 38.029 10.804 -0.510 1.00 9.08 110 LYS A CA 1
ATOM 631 C C . LYS A 1 110 ? 36.583 11.151 -0.871 1.00 8.85 110 LYS A C 1
ATOM 632 O O . LYS A 1 110 ? 36.248 11.244 -2.063 1.00 11.14 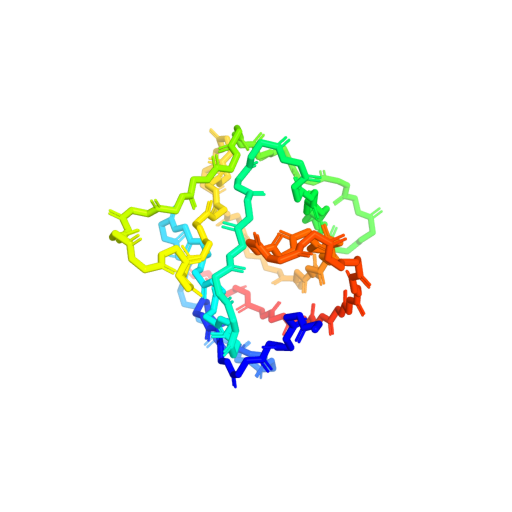110 LYS A O 1
ATOM 638 N N . SER A 1 111 ? 35.752 11.381 0.147 1.00 8.49 111 SER A N 1
ATOM 639 C CA . SER A 1 111 ? 34.402 11.868 -0.020 1.00 8.74 111 SER A CA 1
ATOM 640 C C . SER A 1 111 ? 34.094 12.823 1.129 1.00 8.12 111 SER A C 1
ATOM 641 O O . SER A 1 111 ? 34.798 12.824 2.134 1.00 8.24 111 SER A O 1
ATOM 644 N N . ASN A 1 112 ? 33.024 13.601 1.001 1.00 7.81 112 ASN A N 1
ATOM 645 C CA . ASN A 1 112 ? 32.693 14.540 2.059 1.00 7.76 112 ASN A CA 1
ATOM 646 C C . ASN A 1 112 ? 31.195 14.829 2.024 1.00 7.71 112 ASN A C 1
ATOM 647 O O . ASN A 1 112 ? 30.578 14.808 0.953 1.00 8.71 112 ASN A O 1
ATOM 652 N N . GLY A 1 113 ? 30.628 15.143 3.190 1.00 7.41 113 GLY A N 1
ATOM 653 C CA . GLY A 1 113 ? 29.238 15.502 3.286 1.00 7.77 113 GLY A CA 1
ATOM 654 C C . GLY A 1 113 ? 28.973 16.229 4.591 1.00 7.69 113 GLY A C 1
ATOM 655 O O . GLY A 1 113 ? 29.909 16.630 5.296 1.00 7.69 113 GLY A O 1
ATOM 656 N N . GLU A 1 114 ? 27.691 16.428 4.901 1.00 7.93 114 GLU A N 1
ATOM 657 C CA . GLU A 1 114 ? 27.321 17.135 6.112 1.00 8.58 114 GLU A CA 1
ATOM 658 C C . GLU A 1 114 ? 25.860 16.854 6.454 1.00 8.31 114 GLU A C 1
ATOM 659 O O . GLU A 1 114 ? 25.065 16.474 5.594 1.00 9.26 114 GLU A O 1
ATOM 665 N N . TYR A 1 115 ? 25.534 17.037 7.738 1.00 8.03 115 TYR A N 1
ATOM 666 C CA . TYR A 1 115 ? 24.167 16.936 8.217 1.00 8.42 115 TYR A CA 1
ATOM 667 C C . TYR A 1 115 ? 24.089 17.644 9.573 1.00 7.88 115 TYR A C 1
ATOM 668 O O . TYR A 1 115 ? 25.113 18.036 10.123 1.00 8.74 115 TYR A O 1
ATOM 677 N N . SER A 1 116 ? 22.864 17.776 10.092 1.00 8.02 116 SER A N 1
ATOM 678 C CA A SER A 1 116 ? 22.624 18.456 11.353 0.50 8.38 116 SER A CA 1
ATOM 679 C CA B SER A 1 116 ? 22.613 18.461 11.350 0.50 8.53 116 SER A CA 1
ATOM 680 C C . SER A 1 116 ? 21.687 17.620 12.230 1.00 8.33 116 SER A C 1
ATOM 681 O O . SER A 1 116 ? 20.963 16.769 11.743 1.00 9.08 116 SER A O 1
ATOM 686 N N . PHE A 1 117 ? 21.734 17.889 13.539 1.00 7.82 117 PHE A N 1
ATOM 687 C CA . PHE A 1 117 ? 20.790 17.329 14.504 1.00 8.11 117 PHE A CA 1
ATOM 688 C C . PHE A 1 117 ? 20.704 18.300 15.684 1.00 8.27 117 PHE A C 1
ATOM 689 O O . PHE A 1 117 ? 21.531 19.200 15.816 1.00 8.95 117 PHE A O 1
ATOM 697 N N . LYS A 1 118 ? 19.713 18.088 16.556 1.00 8.12 118 LYS A N 1
ATOM 698 C CA . LYS A 1 118 ? 19.506 18.930 17.713 1.00 8.41 118 LYS A CA 1
ATOM 699 C C . LYS A 1 118 ? 19.612 18.093 18.986 1.00 8.20 118 LYS A C 1
ATOM 700 O O . LYS A 1 118 ? 19.170 16.953 19.037 1.00 8.45 118 LYS A O 1
ATOM 706 N N . VAL A 1 119 ? 20.191 18.712 20.017 1.00 7.91 119 VAL A N 1
ATOM 707 C CA . VAL A 1 119 ? 20.188 18.183 21.371 1.00 7.86 119 VAL A CA 1
ATOM 708 C C . VAL A 1 119 ? 19.202 19.007 22.201 1.00 8.45 119 VAL A C 1
ATOM 709 O O . VAL A 1 119 ? 19.266 20.232 22.218 1.00 9.04 119 VAL A O 1
ATOM 713 N N . LYS A 1 120 ? 18.309 18.308 22.899 1.00 9.75 120 LYS A N 1
ATOM 714 C CA . LYS A 1 120 ? 17.408 18.951 23.856 1.00 11.69 120 LYS A CA 1
ATOM 715 C C . LYS A 1 120 ? 17.952 18.799 25.285 1.00 12.50 120 LYS A C 1
ATOM 716 O O . LYS A 1 120 ? 18.721 17.884 25.585 1.00 15.33 120 LYS A O 1
ATOM 722 N N . LYS A 1 121 ? 17.491 19.687 26.172 1.00 14.29 121 LYS A N 1
ATOM 723 C CA . LYS A 1 121 ? 17.926 19.709 27.567 1.00 16.31 121 LYS A CA 1
ATOM 724 C C . LYS A 1 121 ? 17.372 18.483 28.304 1.00 18.95 121 LYS A C 1
ATOM 725 O O . LYS A 1 121 ? 17.971 18.021 29.285 1.00 23.11 121 LYS A O 1
#

B-factor: mean 12.92, std 7.34, range [6.95, 57.68]

InterPro domains:
  IPR007348 CopC domain [PF04234] (25-119)
  IPR014755 Copper resistance protein CopC/internalin, immunoglobulin-like [G3DSA:2.60.40.1220] (25-120)
  IPR014756 Immunoglobulin E-set [SSF81296] (24-120)
  IPR032694 Copper transport protein C/D [PTHR34820] (9-121)
  IPR047685 Copper resistance protein CopC-like [NF033814] (16-119)

Organism: Pseudomonas fluorescens (strain SBW25) (NCBI:txid216595)

Sequence (97 aa):
HAHLKKSATPAADSTVAAPADLRLTFSEGVEATFTKVSSLSKDGTEVAIKGLETPDADKKTLVVTPAAPLAAGNYKVVWNAVSVDTFKSNGEYSSFKVKK

Secondary structure (DSSP, 8-state):
---EEEEESPTT-EEEPPSSEEEEESS-B-TTT-EEEEEETTEEE-B---B--STT--EEEE-BSSPPPSEEEEEEEEEEBTT--EEEEEEEEEEE-

Nearest PDB structures (foldseek):
  6nfr-assembly1_A  TM=1.010E+00  e=1.498E-18  Pseudomonas fluorescens
  6nfs-assembly1_A  TM=1.001E+00  e=1.103E-17  Pseudomonas fluorescens
  6nfq-assembly1_A  TM=1.001E+00  e=1.511E-17  Pseudomonas fluorescens
  7bk5-assembly1_AAA  TM=9.961E-01  e=5.922E-17  Pseudomonas [fluorescens] SBW25
  7bk7-assembly2_BBB  TM=9.944E-01  e=1.898E-15  Pseudomonas [fluorescens] SBW25

Solvent-accessible surface area: 5638 Å² total; per-residue (Å²): 97,0,110,51,155,65,12,82,9,52,55,133,27,74,42,72,51,27,95,28,0,101,0,45,2,39,79,3,0,40,22,117,125,5,149,16,71,4,18,58,111,79,94,162,35,71,48,120,62,28,88,26,82,73,111,84,72,83,24,0,6,0,28,12,62,64,129,11,62,33,20,73,4,87,0,44,14,51,0,17,2,68,119,108,102,135,16,106,20,111,24,49,4,111,8,123,234